Protein AF-A0A8S3G2A9-F1 (afdb_monomer_lite)

pLDDT: mean 92.13, std 5.15, range [60.41, 96.56]

Organism: NCBI:txid392030

Radius of gyration: 14.81 Å; chains: 1; bounding box: 35×28×34 Å

Sequence (66 aa):
ATAGTLSSFSAFGPTGDLLFKPQISGIGGFVYSTISSFAAAQQKMNDAYAAYSGTSMACPYVAGYV

InterPro domains:
  IPR000209 Peptidase 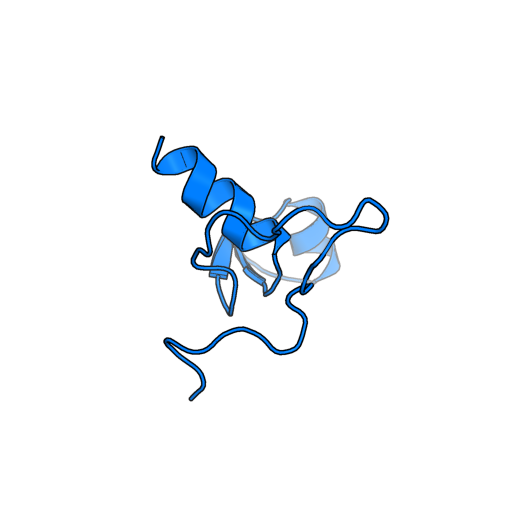S8/S53 domain [PF00082] (2-65)
  IPR023828 Peptidase S8, subtilisin, Ser-active site [PS00138] (54-64)
  IPR036852 Peptidase S8/S53 domain superfamily [G3DSA:3.40.50.200] (2-65)
  IPR036852 Peptidase S8/S53 domain superfamily [SSF52743] (3-66)

Secondary structure (DSSP, 8-state):
--TTS--TT------TT-----S-----SSEEEE--HHHHHHTT-SSSEEEE-SHHHHHHHHHHH-

Structure (mmCIF, N/CA/C/O backbone):
data_AF-A0A8S3G2A9-F1
#
_entry.id   AF-A0A8S3G2A9-F1
#
loop_
_atom_site.group_PDB
_atom_site.id
_atom_site.type_symbol
_atom_site.label_atom_id
_atom_site.label_alt_id
_atom_site.label_comp_id
_atom_site.label_asym_id
_atom_site.label_entity_id
_atom_site.label_seq_id
_atom_site.pdbx_PDB_ins_code
_atom_site.Cartn_x
_atom_site.Cartn_y
_atom_site.Cartn_z
_atom_site.occupancy
_atom_site.B_iso_or_equiv
_atom_site.auth_seq_id
_atom_site.auth_comp_id
_atom_site.auth_asym_id
_atom_site.auth_atom_id
_atom_site.pdbx_PDB_model_num
ATOM 1 N N . ALA A 1 1 ? 7.148 -16.335 7.234 1.00 60.41 1 ALA A N 1
ATOM 2 C CA . ALA A 1 1 ? 6.011 -16.004 6.354 1.00 60.41 1 ALA A CA 1
ATOM 3 C C . ALA A 1 1 ? 4.960 -15.276 7.183 1.00 60.41 1 ALA A C 1
ATOM 5 O O . ALA A 1 1 ? 4.608 -15.777 8.239 1.00 60.41 1 ALA A O 1
ATOM 6 N N . THR A 1 2 ? 4.526 -14.095 6.748 1.00 82.00 2 THR A N 1
ATOM 7 C CA . THR A 1 2 ? 3.549 -13.215 7.433 1.00 82.00 2 THR A CA 1
ATOM 8 C C . THR A 1 2 ? 2.325 -12.942 6.548 1.00 82.00 2 THR A C 1
ATOM 10 O O . THR A 1 2 ? 1.626 -11.944 6.696 1.00 82.00 2 THR A O 1
ATOM 13 N N . ALA A 1 3 ? 2.076 -13.813 5.567 1.00 83.88 3 ALA A N 1
ATOM 14 C CA . ALA A 1 3 ? 0.934 -13.679 4.674 1.00 83.88 3 ALA A CA 1
ATOM 15 C C . ALA A 1 3 ? -0.379 -13.848 5.457 1.00 83.88 3 ALA A C 1
ATOM 17 O O . ALA A 1 3 ? -0.477 -14.712 6.325 1.00 83.88 3 ALA A O 1
ATOM 18 N N . GLY A 1 4 ? -1.377 -13.014 5.155 1.00 86.88 4 GLY A N 1
ATOM 19 C CA . GLY A 1 4 ? -2.682 -13.040 5.826 1.00 86.88 4 GLY A CA 1
ATOM 20 C C . GLY A 1 4 ? -2.711 -12.409 7.223 1.00 86.88 4 GLY A C 1
ATOM 21 O O . GLY A 1 4 ? -3.770 -12.377 7.842 1.00 86.88 4 GLY A O 1
ATOM 22 N N . THR A 1 5 ? -1.591 -11.875 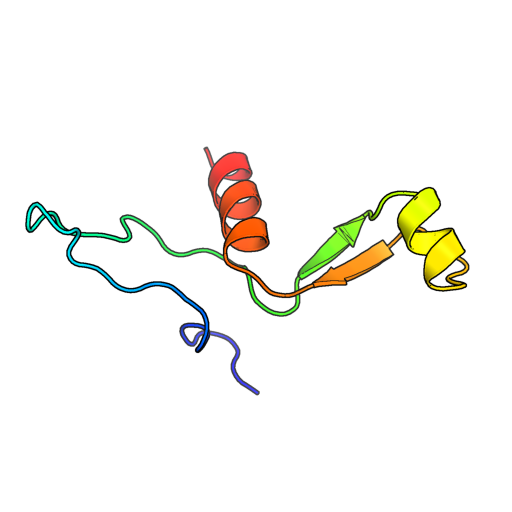7.719 1.00 92.94 5 THR A N 1
ATOM 23 C CA . THR A 1 5 ? -1.544 -11.139 8.991 1.00 92.94 5 THR A CA 1
ATOM 24 C C . THR A 1 5 ? -1.436 -9.635 8.754 1.00 92.94 5 THR A C 1
ATOM 26 O O . THR A 1 5 ? -0.891 -9.189 7.742 1.00 92.94 5 THR A O 1
ATOM 29 N N . LEU A 1 6 ? -1.900 -8.833 9.714 1.00 92.19 6 LEU A N 1
ATOM 30 C CA . LEU A 1 6 ? -1.676 -7.386 9.701 1.00 92.19 6 LEU A CA 1
ATOM 31 C C . LEU A 1 6 ? -0.176 -7.069 9.752 1.00 92.19 6 LEU A C 1
ATOM 33 O O . LEU A 1 6 ? 0.586 -7.691 10.491 1.00 92.19 6 LEU A O 1
ATOM 37 N N . SER A 1 7 ? 0.246 -6.092 8.949 1.00 93.50 7 SER A N 1
ATOM 38 C CA . SER A 1 7 ? 1.635 -5.627 8.944 1.00 93.50 7 SER A CA 1
ATOM 39 C C . SER A 1 7 ? 1.951 -4.859 10.227 1.00 93.50 7 SER A C 1
ATOM 41 O O . SER A 1 7 ? 1.133 -4.063 10.682 1.00 93.50 7 SER A O 1
ATOM 43 N N . SER A 1 8 ? 3.156 -5.038 10.775 1.00 93.81 8 SER A N 1
ATOM 44 C CA . SER A 1 8 ? 3.585 -4.380 12.022 1.00 93.81 8 SER A CA 1
ATOM 45 C C . SER A 1 8 ? 3.629 -2.851 11.937 1.00 93.81 8 SER A C 1
ATOM 47 O O . SER A 1 8 ? 3.489 -2.180 12.952 1.00 93.81 8 SER A O 1
ATOM 49 N N . PHE A 1 9 ? 3.800 -2.299 10.734 1.00 93.06 9 PHE A N 1
ATOM 50 C CA . PHE A 1 9 ? 3.790 -0.858 10.464 1.00 93.06 9 PHE A CA 1
ATOM 51 C C . PHE A 1 9 ? 2.384 -0.287 10.205 1.00 93.06 9 PHE A C 1
ATOM 53 O O . PHE A 1 9 ? 2.252 0.908 9.939 1.00 93.06 9 PHE A O 1
ATOM 60 N N . SER A 1 10 ? 1.335 -1.117 10.199 1.00 94.50 10 SER A N 1
ATOM 61 C CA . SER A 1 10 ? -0.027 -0.636 9.961 1.00 94.50 10 SER A CA 1
ATOM 62 C C . SER A 1 10 ? -0.470 0.261 11.113 1.00 94.50 10 SER A C 1
ATOM 64 O O . SER A 1 10 ? -0.358 -0.120 12.275 1.00 94.50 10 SER A O 1
ATOM 66 N N . ALA A 1 11 ? -1.003 1.440 10.796 1.00 93.56 11 ALA A N 1
ATOM 67 C CA . ALA A 1 11 ? -1.563 2.321 11.810 1.00 93.56 11 ALA A CA 1
ATOM 68 C C . ALA A 1 11 ? -2.874 1.736 12.352 1.00 93.56 11 ALA A C 1
ATOM 70 O O . ALA A 1 11 ? -3.740 1.303 11.585 1.00 93.56 11 ALA A O 1
ATOM 71 N N . PHE A 1 12 ? -3.013 1.755 13.673 1.00 92.00 12 PHE A N 1
ATOM 72 C CA . PHE A 1 12 ? -4.220 1.341 14.376 1.00 92.00 12 PHE A CA 1
ATOM 73 C C . PHE A 1 12 ? -4.966 2.573 14.883 1.00 92.00 12 PHE A C 1
ATOM 75 O O . PHE A 1 12 ? -4.343 3.555 15.286 1.00 92.00 12 PHE A O 1
ATOM 82 N N . GLY A 1 13 ? -6.298 2.529 14.829 1.00 91.25 13 GLY A N 1
ATOM 83 C CA . GLY A 1 13 ? -7.136 3.504 15.518 1.00 91.25 13 GLY A CA 1
ATOM 84 C C . GLY A 1 13 ? -7.275 3.196 17.017 1.00 91.25 13 GLY A C 1
ATOM 85 O O . GLY A 1 13 ? -6.606 2.293 17.528 1.00 91.25 13 GLY A O 1
ATOM 86 N N . PRO A 1 14 ? -8.181 3.899 17.719 1.00 91.81 14 PRO A N 1
ATOM 87 C CA . PRO A 1 14 ? -9.106 4.914 17.200 1.00 91.81 14 PRO A CA 1
ATOM 88 C C . PRO A 1 14 ? -8.399 6.209 16.769 1.00 91.81 14 PRO A C 1
ATOM 90 O O . PRO A 1 14 ? -7.217 6.411 17.041 1.00 91.81 14 PRO A O 1
ATOM 93 N N . THR A 1 15 ? -9.109 7.093 16.068 1.00 91.75 15 THR A N 1
ATOM 94 C CA . THR A 1 15 ? -8.613 8.460 15.825 1.00 91.75 15 THR A CA 1
ATOM 95 C C . THR A 1 15 ? -8.616 9.282 17.118 1.00 91.75 15 THR A C 1
ATOM 97 O O . THR A 1 15 ? -9.234 8.884 18.105 1.00 91.75 15 THR A O 1
ATOM 100 N N . GLY A 1 16 ? -7.966 10.454 17.112 1.00 92.19 16 GLY A N 1
ATOM 101 C CA . GLY A 1 16 ? -8.004 11.387 18.252 1.00 92.19 16 GLY A CA 1
ATOM 102 C C . GLY A 1 16 ? -9.429 11.769 18.680 1.00 92.19 16 GLY A C 1
ATOM 103 O O . GLY A 1 16 ? -9.684 11.943 19.866 1.00 92.19 16 GLY A O 1
ATOM 104 N N . ASP A 1 17 ? -10.366 11.778 17.729 1.00 93.31 17 ASP A N 1
ATOM 105 C CA . ASP A 1 17 ? -11.796 12.039 17.950 1.00 93.31 17 ASP A CA 1
ATOM 106 C C . ASP A 1 17 ? -12.611 10.778 18.310 1.00 93.31 17 ASP A C 1
ATOM 108 O O . ASP A 1 17 ? -13.835 10.772 18.197 1.00 93.31 17 ASP A O 1
ATOM 112 N N . LEU A 1 18 ? -11.949 9.684 18.708 1.00 91.31 18 LEU A N 1
ATOM 113 C CA . LEU A 1 18 ? -12.560 8.409 19.117 1.00 91.31 18 LEU A CA 1
ATOM 114 C C . LEU A 1 18 ? -13.395 7.706 18.030 1.00 91.31 18 LEU A C 1
ATOM 116 O O . LEU A 1 18 ? -14.267 6.891 18.334 1.00 91.31 18 LEU A O 1
ATOM 120 N N . LEU A 1 19 ? -13.110 7.963 16.752 1.00 94.56 19 LEU A N 1
ATOM 121 C CA . LEU A 1 19 ? -13.762 7.263 15.644 1.00 94.56 19 LEU A CA 1
ATOM 122 C C . LEU A 1 19 ? -13.030 5.957 15.309 1.00 94.56 19 LEU A C 1
ATOM 124 O O . LEU A 1 19 ? -11.798 5.874 15.353 1.00 94.56 19 LEU A O 1
ATOM 128 N N . PHE A 1 20 ? -13.796 4.935 14.914 1.00 93.19 20 PHE A N 1
ATOM 129 C CA . PHE A 1 20 ? -13.248 3.649 14.484 1.00 93.19 20 PHE A CA 1
ATOM 130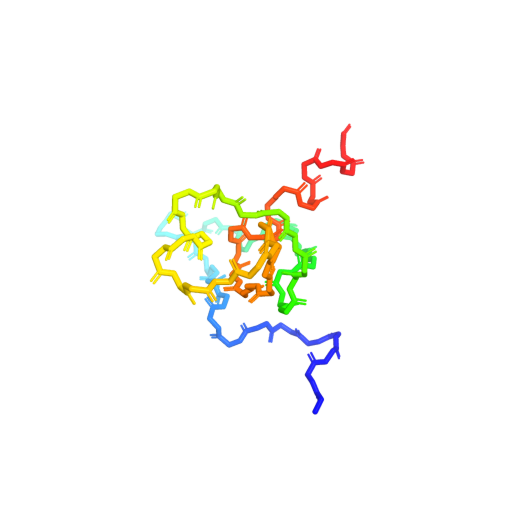 C C . PHE A 1 20 ? -12.495 3.776 13.151 1.00 93.19 20 PHE A C 1
ATOM 132 O O . PHE A 1 20 ? -13.056 4.146 12.116 1.00 93.19 20 PHE A O 1
ATOM 139 N N . LYS A 1 21 ? -11.207 3.430 13.183 1.00 93.81 21 LYS A N 1
ATOM 140 C CA . LYS A 1 21 ? -10.300 3.324 12.033 1.00 93.81 21 LYS A CA 1
ATOM 141 C C . LYS A 1 21 ? -9.325 2.155 12.263 1.00 93.81 21 LYS A C 1
ATOM 143 O O . LYS A 1 21 ? -9.018 1.863 13.419 1.00 93.81 21 LYS A O 1
ATOM 148 N N . PRO A 1 22 ? -8.783 1.530 11.202 1.00 93.19 22 PRO A N 1
ATOM 149 C CA . PRO A 1 22 ? -9.108 1.724 9.782 1.00 93.19 22 PRO A CA 1
ATOM 150 C C . PRO A 1 22 ? -10.476 1.127 9.404 1.00 93.19 22 PRO A C 1
ATOM 152 O O . PRO A 1 22 ? -11.031 0.323 10.141 1.00 93.19 22 PRO A O 1
ATOM 155 N N . GLN A 1 23 ? -11.034 1.534 8.259 1.00 93.12 23 GLN A N 1
ATOM 156 C CA . GLN A 1 23 ? -12.343 1.041 7.788 1.00 93.12 23 GLN A CA 1
ATOM 157 C C . GLN A 1 23 ? -12.246 -0.293 7.040 1.00 93.12 23 GLN A C 1
ATOM 159 O O . GLN A 1 23 ? -13.162 -1.103 7.097 1.00 93.12 23 GLN A O 1
ATOM 164 N N . ILE A 1 24 ? -11.146 -0.507 6.321 1.00 92.81 24 ILE A N 1
ATOM 165 C CA . ILE A 1 24 ? -10.896 -1.703 5.521 1.00 92.81 24 ILE A CA 1
ATOM 166 C C . ILE A 1 24 ? -9.387 -1.943 5.451 1.00 92.81 24 ILE A C 1
ATOM 168 O O . ILE A 1 24 ? -8.594 -1.000 5.520 1.00 92.81 24 ILE A O 1
ATOM 172 N N . SER A 1 25 ? -8.986 -3.206 5.344 1.00 92.69 25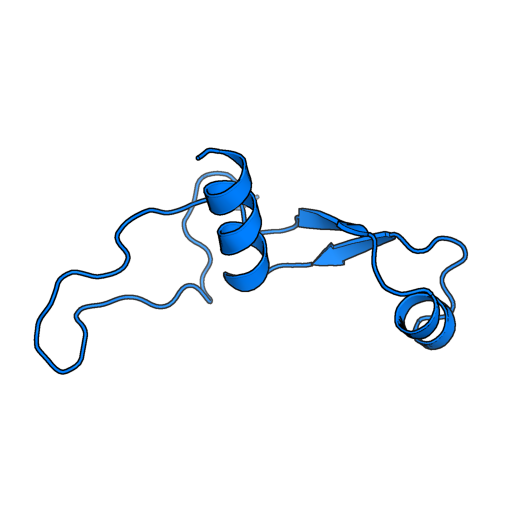 SER A N 1
ATOM 173 C CA . SER A 1 25 ? -7.599 -3.617 5.115 1.00 92.69 25 SER A CA 1
ATOM 174 C C . SER A 1 25 ? -7.448 -4.196 3.709 1.00 92.69 25 SER A C 1
ATOM 176 O O . SER A 1 25 ? -8.392 -4.758 3.160 1.00 92.69 25 SER A O 1
ATOM 178 N N . GLY A 1 26 ? -6.256 -4.065 3.130 1.00 93.00 26 GLY A N 1
ATOM 179 C CA . GLY A 1 26 ? -5.935 -4.562 1.792 1.00 93.00 26 GLY A CA 1
ATOM 180 C C . GLY A 1 26 ? -4.506 -5.094 1.711 1.00 93.00 26 GLY A C 1
ATOM 181 O O . GLY A 1 26 ? -3.764 -5.069 2.697 1.00 93.00 26 GLY A O 1
ATOM 182 N N . ILE A 1 27 ? -4.113 -5.571 0.530 1.00 94.3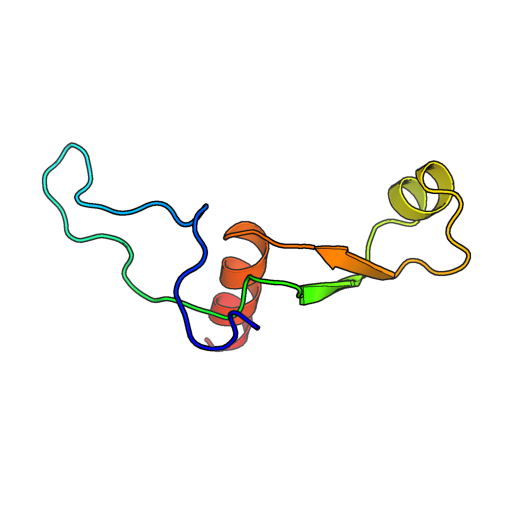1 27 ILE A N 1
ATOM 183 C CA . ILE A 1 27 ? -2.768 -6.106 0.295 1.00 94.31 27 ILE A CA 1
ATOM 184 C C . ILE A 1 27 ? -1.775 -4.941 0.207 1.00 94.31 27 ILE A C 1
ATOM 186 O O . ILE A 1 27 ? -1.777 -4.190 -0.762 1.00 94.31 27 ILE A O 1
ATOM 190 N N . GLY A 1 28 ? -0.931 -4.786 1.230 1.00 93.69 28 GLY A N 1
ATOM 191 C CA . GLY A 1 28 ? 0.097 -3.736 1.281 1.00 93.69 28 GLY A CA 1
ATOM 192 C C . GLY A 1 28 ? 1.496 -4.214 1.668 1.00 93.69 28 GLY A C 1
ATOM 193 O O . GLY A 1 28 ? 2.425 -3.413 1.678 1.00 93.69 28 GLY A O 1
ATOM 194 N N . GLY A 1 29 ? 1.672 -5.492 2.007 1.00 94.19 29 GLY A N 1
ATOM 195 C CA . GLY A 1 29 ? 2.983 -6.077 2.297 1.00 94.19 29 GLY A CA 1
ATOM 196 C C . GLY A 1 29 ? 3.567 -6.751 1.059 1.00 94.19 29 GLY A C 1
ATOM 197 O O . GLY A 1 29 ? 2.856 -7.491 0.389 1.00 94.19 29 GLY A O 1
ATOM 198 N N . PHE A 1 30 ? 4.853 -6.515 0.788 1.00 94.62 30 PHE A N 1
ATOM 199 C CA . PHE A 1 30 ? 5.610 -7.124 -0.313 1.00 94.62 30 PHE A CA 1
ATOM 200 C C . PHE A 1 30 ? 4.883 -7.054 -1.674 1.00 94.62 30 PHE A C 1
ATOM 202 O O . PHE A 1 30 ? 4.737 -8.048 -2.381 1.00 94.62 30 PHE A O 1
ATOM 209 N N . VAL A 1 31 ? 4.394 -5.866 -2.034 1.00 95.06 31 VAL A N 1
ATOM 210 C CA . VAL A 1 31 ? 3.664 -5.627 -3.284 1.00 95.06 31 VAL A CA 1
ATOM 211 C C . VAL A 1 31 ? 4.653 -5.312 -4.397 1.00 95.06 31 VAL A C 1
ATOM 213 O O . VAL A 1 31 ? 5.363 -4.311 -4.322 1.00 95.06 31 VAL A O 1
ATOM 216 N N . TYR A 1 32 ? 4.682 -6.153 -5.430 1.00 95.12 32 TYR A N 1
ATOM 217 C CA . TYR A 1 32 ? 5.484 -5.938 -6.632 1.00 95.12 32 TYR A CA 1
ATOM 218 C C . TYR A 1 32 ? 4.725 -5.056 -7.625 1.00 95.12 32 TYR A C 1
ATOM 220 O O . TYR A 1 32 ? 3.641 -5.423 -8.075 1.00 95.12 32 TYR A O 1
ATOM 228 N N . SER A 1 33 ? 5.268 -3.880 -7.937 1.00 94.88 33 SER A N 1
ATOM 229 C CA . SER A 1 33 ? 4.637 -2.923 -8.848 1.00 94.88 33 SER A CA 1
ATOM 230 C C . SER A 1 33 ? 5.667 -2.041 -9.556 1.00 94.88 33 SER A C 1
ATOM 232 O O . SER A 1 33 ? 6.865 -2.084 -9.260 1.00 94.88 33 SER A O 1
ATOM 234 N N . THR A 1 34 ? 5.195 -1.249 -10.517 1.00 95.31 34 THR A N 1
ATOM 235 C CA . THR A 1 34 ? 6.005 -0.290 -11.267 1.00 95.31 34 THR A CA 1
ATOM 236 C C . THR A 1 34 ? 6.577 0.789 -10.355 1.00 95.31 34 THR A C 1
ATOM 238 O O . THR A 1 34 ? 5.879 1.321 -9.488 1.00 95.31 34 THR A O 1
ATOM 241 N N . ILE A 1 35 ? 7.814 1.183 -10.619 1.00 94.81 35 ILE A N 1
ATOM 242 C CA . ILE A 1 35 ? 8.481 2.340 -10.021 1.00 94.81 35 ILE A CA 1
ATOM 243 C C . ILE A 1 35 ? 8.827 3.351 -11.114 1.00 94.81 35 ILE A C 1
ATOM 245 O O . ILE A 1 35 ? 8.781 3.039 -12.302 1.00 94.81 35 ILE A O 1
ATOM 249 N N . SER A 1 36 ? 9.168 4.585 -10.742 1.00 94.00 36 SER A N 1
ATOM 250 C CA . SER A 1 36 ? 9.623 5.558 -11.739 1.00 94.00 36 SER A CA 1
ATOM 251 C C . SER A 1 36 ? 10.988 5.157 -12.307 1.00 94.00 36 SER A C 1
ATOM 253 O O . SER A 1 36 ? 11.827 4.593 -11.604 1.00 94.00 36 SER A O 1
ATOM 255 N N . SER A 1 37 ? 11.245 5.499 -13.571 1.00 91.81 37 SER A N 1
ATOM 256 C CA . SER A 1 37 ? 12.555 5.290 -14.207 1.00 91.81 37 SER A CA 1
ATOM 257 C C . SER A 1 37 ? 13.682 6.013 -13.466 1.00 91.81 37 SER A C 1
ATOM 259 O O . SER A 1 37 ? 14.795 5.501 -13.390 1.00 91.81 37 SER A O 1
ATOM 261 N N . PHE A 1 38 ? 13.384 7.164 -12.857 1.00 93.06 38 PHE A N 1
ATOM 262 C CA . PHE A 1 38 ? 14.315 7.878 -11.986 1.00 93.06 38 PHE A CA 1
ATOM 263 C C . PHE A 1 38 ? 14.680 7.056 -10.740 1.00 93.06 38 PHE A C 1
ATOM 265 O O . PHE A 1 38 ? 15.861 6.896 -10.438 1.00 93.06 38 PHE A O 1
ATOM 272 N N . ALA A 1 39 ? 13.685 6.489 -10.047 1.00 91.62 39 ALA A N 1
ATOM 273 C CA . ALA A 1 39 ? 13.924 5.641 -8.881 1.00 91.62 39 ALA A CA 1
ATOM 274 C C . ALA A 1 39 ? 14.674 4.352 -9.259 1.00 91.62 39 ALA A C 1
ATOM 276 O O . ALA A 1 39 ? 15.602 3.955 -8.556 1.00 91.62 39 ALA A O 1
ATOM 277 N N . ALA A 1 40 ? 14.329 3.742 -10.398 1.00 91.75 40 ALA A N 1
ATOM 278 C CA . ALA A 1 40 ? 15.009 2.560 -10.925 1.00 91.75 40 ALA A CA 1
ATOM 279 C C . ALA A 1 40 ? 16.482 2.849 -11.256 1.00 91.75 40 ALA A C 1
ATOM 281 O O . ALA A 1 40 ? 17.370 2.110 -10.832 1.00 91.75 40 ALA A O 1
ATOM 282 N N . ALA A 1 41 ? 16.761 3.967 -11.934 1.00 91.62 41 ALA A N 1
ATOM 283 C CA . ALA A 1 41 ? 18.120 4.397 -12.250 1.00 91.62 41 ALA A CA 1
ATOM 284 C C . ALA A 1 41 ? 18.935 4.697 -10.982 1.00 91.62 41 ALA A C 1
ATOM 286 O O . ALA A 1 41 ? 20.093 4.288 -10.882 1.00 91.62 41 ALA A O 1
ATOM 287 N N . GLN A 1 42 ? 18.327 5.347 -9.982 1.00 92.44 42 GLN A N 1
ATOM 288 C CA . GLN A 1 42 ? 18.968 5.607 -8.690 1.00 92.44 42 GLN A CA 1
ATOM 289 C C . GLN A 1 42 ? 19.342 4.305 -7.965 1.00 92.44 42 GLN A C 1
ATOM 291 O O . GLN A 1 42 ? 20.400 4.229 -7.341 1.00 92.44 42 GLN A O 1
ATOM 296 N N . GLN A 1 43 ? 18.505 3.273 -8.074 1.00 88.44 43 GLN A N 1
ATOM 297 C CA . GLN A 1 43 ? 18.740 1.950 -7.487 1.00 88.44 43 GLN A CA 1
ATOM 298 C C . GLN A 1 43 ? 19.533 1.007 -8.412 1.00 88.44 43 GLN A C 1
ATOM 300 O O . GLN A 1 43 ? 19.733 -0.154 -8.060 1.00 88.44 43 GLN A O 1
ATOM 305 N N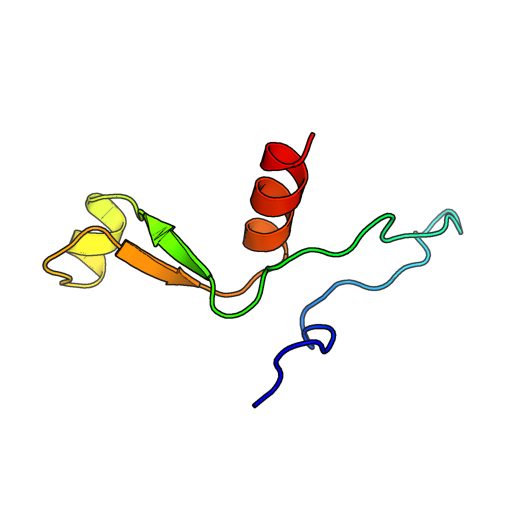 . LYS A 1 44 ? 20.030 1.500 -9.561 1.00 89.62 44 LYS A N 1
ATOM 306 C CA . LYS A 1 44 ? 20.768 0.731 -10.583 1.00 89.62 44 LYS A CA 1
ATOM 307 C C . LYS A 1 44 ? 20.030 -0.539 -11.025 1.00 89.62 44 LYS A C 1
ATOM 309 O O . LYS A 1 44 ? 20.641 -1.588 -11.220 1.00 89.62 44 LYS A O 1
ATOM 314 N N . MET A 1 45 ? 18.711 -0.443 -11.152 1.00 87.62 45 MET A N 1
ATOM 315 C CA . MET A 1 45 ? 17.848 -1.536 -11.587 1.00 87.62 45 MET A CA 1
ATOM 316 C C . MET A 1 45 ? 17.685 -1.503 -13.107 1.00 87.62 45 MET A C 1
ATOM 318 O O . MET A 1 45 ? 17.564 -0.429 -13.695 1.00 87.62 45 MET A O 1
ATOM 322 N N . ASN A 1 46 ? 17.666 -2.681 -13.735 1.00 86.25 46 ASN A N 1
ATOM 323 C CA . ASN A 1 46 ? 17.477 -2.798 -15.185 1.00 86.25 46 ASN A CA 1
ATOM 324 C C . ASN A 1 46 ? 16.023 -2.542 -15.606 1.00 86.25 46 ASN A C 1
ATOM 326 O O . ASN A 1 46 ? 15.795 -2.012 -16.688 1.00 86.25 46 ASN A O 1
ATOM 330 N N . ASP A 1 47 ? 15.067 -2.866 -14.730 1.00 90.38 47 ASP A N 1
ATOM 331 C CA . ASP A 1 47 ? 13.637 -2.694 -14.968 1.00 90.38 47 ASP A CA 1
ATOM 332 C C . ASP A 1 47 ? 13.013 -1.773 -13.921 1.00 90.38 47 ASP A C 1
ATOM 334 O O . ASP A 1 47 ? 13.409 -1.745 -12.753 1.00 90.38 47 ASP A O 1
ATOM 338 N N . ALA A 1 48 ? 11.984 -1.035 -14.335 1.00 93.62 48 ALA A N 1
ATOM 339 C CA . ALA A 1 48 ? 11.253 -0.108 -13.483 1.00 93.62 48 ALA A CA 1
ATOM 340 C C . ALA A 1 48 ? 10.160 -0.818 -12.662 1.00 93.62 48 ALA A C 1
ATOM 342 O O . ALA A 1 48 ? 9.014 -0.374 -12.629 1.00 93.62 48 ALA A O 1
ATOM 343 N N . TYR A 1 49 ? 10.517 -1.915 -11.987 1.00 94.25 49 TYR A N 1
ATOM 344 C CA . TYR A 1 49 ? 9.635 -2.661 -11.086 1.00 94.25 49 TYR A CA 1
ATOM 345 C C . TYR A 1 49 ? 10.356 -3.046 -9.797 1.00 94.25 49 TYR A C 1
ATOM 347 O O . TYR A 1 49 ? 11.476 -3.550 -9.834 1.00 94.25 49 TYR A O 1
ATOM 355 N N . ALA A 1 50 ? 9.694 -2.873 -8.656 1.00 94.12 50 ALA A N 1
ATOM 356 C CA . ALA A 1 50 ? 10.227 -3.268 -7.357 1.00 94.12 50 ALA A CA 1
ATOM 357 C C . ALA A 1 50 ? 9.117 -3.731 -6.409 1.00 94.12 50 ALA A C 1
ATOM 359 O O . ALA A 1 50 ? 7.937 -3.436 -6.606 1.00 94.12 50 ALA A O 1
ATOM 360 N N . ALA A 1 51 ? 9.512 -4.459 -5.362 1.00 94.19 51 ALA A N 1
ATOM 361 C CA . ALA A 1 51 ? 8.618 -4.847 -4.280 1.00 94.19 51 ALA A CA 1
ATOM 362 C C . ALA A 1 51 ? 8.734 -3.860 -3.111 1.00 94.19 51 ALA A C 1
ATOM 364 O O . ALA A 1 51 ? 9.809 -3.710 -2.529 1.00 94.19 51 ALA A O 1
ATOM 365 N N . TYR A 1 52 ? 7.621 -3.231 -2.732 1.00 94.38 52 TYR A N 1
ATOM 366 C CA . TYR A 1 52 ? 7.545 -2.347 -1.568 1.00 94.38 52 TYR A CA 1
ATOM 367 C C . TYR A 1 52 ? 6.459 -2.783 -0.588 1.00 94.38 52 TYR A C 1
ATOM 369 O O . TYR A 1 52 ? 5.531 -3.514 -0.928 1.00 94.38 52 TYR A O 1
ATOM 377 N N . SER A 1 53 ? 6.606 -2.353 0.665 1.00 95.12 53 SER A N 1
ATOM 378 C CA . SER A 1 53 ? 5.644 -2.620 1.734 1.00 95.12 53 SER A CA 1
ATOM 379 C C . SER A 1 53 ? 5.191 -1.308 2.358 1.00 95.12 53 SER A C 1
ATOM 381 O O . SER A 1 53 ? 6.019 -0.462 2.685 1.00 95.12 53 SER A O 1
ATOM 383 N N . GLY A 1 54 ? 3.887 -1.147 2.541 1.00 95.19 54 GLY A N 1
ATOM 384 C CA . GLY A 1 54 ? 3.305 0.041 3.146 1.00 95.19 54 GLY A CA 1
ATOM 385 C C . GLY A 1 54 ? 1.787 0.069 3.027 1.00 95.19 54 GLY A C 1
ATOM 386 O O . GLY A 1 54 ? 1.195 -0.518 2.122 1.00 95.19 54 GLY A O 1
ATOM 387 N N . THR A 1 55 ? 1.133 0.821 3.912 1.00 95.31 55 THR A N 1
ATOM 388 C CA . THR A 1 55 ? -0.296 1.143 3.755 1.00 95.31 55 THR A CA 1
ATOM 389 C C . THR A 1 55 ? -0.551 1.943 2.472 1.00 95.31 55 THR A C 1
ATOM 391 O O . THR A 1 55 ? -1.604 1.789 1.858 1.00 95.31 55 THR A O 1
ATOM 394 N N . SER A 1 56 ? 0.449 2.693 1.990 1.00 96.06 56 SER A N 1
ATOM 395 C CA . SER A 1 56 ? 0.451 3.349 0.674 1.00 96.06 56 SER A CA 1
ATOM 396 C C . SER A 1 56 ? 0.321 2.382 -0.509 1.00 96.06 56 SER A C 1
ATOM 398 O O . SER A 1 56 ? -0.069 2.821 -1.583 1.00 96.06 56 SER A O 1
ATOM 400 N N . MET A 1 57 ? 0.614 1.088 -0.332 1.00 96.56 57 MET A N 1
ATOM 401 C CA . MET A 1 57 ? 0.382 0.046 -1.343 1.00 96.56 57 MET A CA 1
ATOM 402 C C . MET A 1 57 ? -0.990 -0.623 -1.163 1.00 96.56 57 MET A C 1
ATOM 404 O O . MET A 1 57 ? -1.616 -1.003 -2.147 1.00 96.56 57 MET A O 1
ATOM 408 N N . ALA A 1 58 ? -1.507 -0.694 0.070 1.00 95.62 58 ALA A N 1
ATOM 409 C CA . ALA A 1 58 ? -2.862 -1.186 0.335 1.00 95.62 58 ALA A CA 1
ATOM 410 C C . ALA A 1 58 ? -3.955 -0.223 -0.168 1.00 95.62 58 ALA A C 1
ATOM 412 O O . ALA A 1 58 ? -4.993 -0.674 -0.646 1.00 95.62 58 ALA A O 1
ATOM 413 N N . CYS A 1 59 ? -3.729 1.095 -0.097 1.00 95.81 59 CYS A N 1
ATOM 414 C CA . CYS A 1 59 ? -4.659 2.113 -0.604 1.00 95.81 59 CYS A CA 1
ATOM 415 C C . CYS A 1 59 ? -5.031 1.930 -2.090 1.00 95.81 59 CYS A C 1
ATOM 417 O O . CYS A 1 59 ? -6.222 1.809 -2.375 1.00 95.81 59 CYS A O 1
ATOM 419 N N . PRO A 1 60 ? -4.075 1.875 -3.044 1.00 96.19 60 PRO A N 1
ATOM 420 C CA . PRO A 1 60 ? -4.399 1.680 -4.456 1.00 96.19 60 PRO A CA 1
ATOM 421 C C . PRO A 1 60 ? -5.004 0.299 -4.744 1.00 96.19 60 PRO A C 1
ATOM 423 O O . PRO A 1 60 ? -5.817 0.189 -5.655 1.00 96.19 60 PRO A O 1
ATOM 426 N N . TYR A 1 61 ? -4.681 -0.734 -3.952 1.00 94.81 61 TYR A N 1
ATOM 427 C CA . TYR A 1 61 ? -5.346 -2.038 -4.057 1.00 94.81 61 TYR A CA 1
ATOM 428 C C . TYR A 1 61 ? -6.852 -1.931 -3.772 1.00 94.81 61 TYR A C 1
ATOM 430 O O . TYR A 1 61 ? -7.666 -2.422 -4.548 1.00 94.81 61 TYR A O 1
ATOM 438 N N . VAL A 1 62 ? -7.232 -1.255 -2.681 1.00 95.19 62 VAL A N 1
ATOM 439 C CA . VAL A 1 62 ? -8.647 -1.031 -2.342 1.00 95.19 62 VAL A CA 1
ATOM 440 C C . VAL A 1 62 ? -9.308 -0.067 -3.332 1.00 95.19 62 VAL A C 1
ATOM 442 O O . VAL A 1 62 ? -10.457 -0.279 -3.698 1.00 95.19 62 VAL A O 1
ATOM 445 N N . ALA A 1 63 ? -8.592 0.959 -3.802 1.00 95.38 63 ALA A N 1
ATOM 446 C CA . ALA A 1 63 ? -9.118 1.902 -4.788 1.00 95.38 63 ALA A CA 1
ATOM 447 C C . ALA A 1 63 ? -9.422 1.247 -6.142 1.00 95.38 63 ALA A C 1
ATOM 449 O O . ALA A 1 63 ? -10.376 1.650 -6.782 1.00 95.38 63 ALA A O 1
ATOM 450 N N . GLY A 1 64 ? -8.643 0.250 -6.576 1.00 94.06 64 GLY A N 1
ATOM 451 C CA . GLY A 1 64 ? -8.935 -0.502 -7.802 1.00 94.06 64 GLY A CA 1
ATOM 452 C C . GLY A 1 64 ? -10.048 -1.544 -7.651 1.00 94.06 64 GLY A C 1
ATOM 453 O O . GLY A 1 64 ? -10.533 -2.062 -8.652 1.00 94.06 64 GLY A O 1
ATOM 454 N N . TYR A 1 65 ? -10.429 -1.879 -6.416 1.00 90.25 65 TYR A N 1
ATOM 455 C CA . TYR A 1 65 ? -11.544 -2.783 -6.135 1.00 90.25 65 TYR A CA 1
ATOM 456 C C . TYR A 1 65 ? -12.915 -2.087 -6.246 1.00 90.25 65 TYR A C 1
ATOM 458 O O . TYR A 1 65 ? -13.922 -2.766 -6.444 1.00 90.25 65 TYR A O 1
ATOM 466 N N . VAL A 1 66 ? -12.955 -0.759 -6.096 1.00 77.44 66 VAL A N 1
ATOM 467 C CA . VAL A 1 66 ? -14.161 0.090 -6.160 1.00 77.44 66 VAL A CA 1
ATOM 468 C C . VAL A 1 66 ? -14.234 0.802 -7.503 1.00 77.44 66 VAL A C 1
ATOM 470 O O . VAL A 1 66 ? -15.359 0.885 -8.040 1.00 77.44 66 VAL A O 1
#

Foldseek 3Di:
DQPPHDDPPDDADDDPVRHHDDPDWFDFAQDKDFADPVVCVVVVHPGRIDTDGDVVRRVVRVVVVD